Protein AF-A0A4Q4X7P1-F1 (afdb_monomer_lite)

Foldseek 3Di:
DDDPPPDDPDPAEEDEAEDEQDRCQPPVPVVVVVDDPRHHYDYHYDQHDHPDPCRGLVNVVVVLVVVLVVPPPDDPCPVVNVVSVVVSVVVSVD

Structure (mmCIF, N/CA/C/O backbone):
data_AF-A0A4Q4X7P1-F1
#
_entry.id   AF-A0A4Q4X7P1-F1
#
loop_
_atom_site.group_PDB
_atom_site.id
_atom_site.type_symbol
_atom_site.label_atom_id
_atom_site.label_alt_id
_atom_site.label_comp_id
_atom_site.label_asym_id
_atom_site.label_entity_id
_atom_site.label_seq_id
_atom_site.pdbx_PDB_ins_code
_atom_site.Cartn_x
_atom_site.Cartn_y
_atom_site.Cartn_z
_atom_site.occupancy
_atom_site.B_iso_or_equiv
_atom_site.auth_seq_id
_atom_site.auth_comp_id
_atom_site.auth_asym_id
_atom_site.auth_atom_id
_atom_site.pdbx_PDB_model_num
ATOM 1 N N . MET A 1 1 ? 15.278 -29.422 6.055 1.00 36.62 1 MET A N 1
ATOM 2 C CA . MET A 1 1 ? 14.360 -29.411 4.890 1.00 36.62 1 MET A CA 1
ATOM 3 C C . MET A 1 1 ? 15.104 -28.868 3.677 1.00 36.62 1 MET A C 1
ATOM 5 O O . MET A 1 1 ? 15.356 -27.670 3.624 1.00 36.62 1 MET A O 1
ATOM 9 N N . ASN A 1 2 ? 15.477 -29.729 2.727 1.00 41.00 2 ASN A N 1
ATOM 10 C CA . ASN A 1 2 ? 16.056 -29.298 1.451 1.00 41.00 2 ASN A CA 1
ATOM 11 C C . ASN A 1 2 ? 14.941 -28.727 0.572 1.00 41.00 2 ASN A C 1
ATOM 13 O O . ASN A 1 2 ? 14.121 -29.473 0.040 1.00 41.00 2 ASN A O 1
ATOM 17 N N . LYS A 1 3 ? 14.884 -27.398 0.430 1.00 49.91 3 LYS A N 1
ATOM 18 C CA . LYS A 1 3 ? 14.043 -26.775 -0.596 1.00 49.91 3 LYS A CA 1
ATOM 19 C C . LYS A 1 3 ? 14.686 -27.061 -1.950 1.00 49.91 3 LYS A C 1
ATOM 21 O O . LYS A 1 3 ? 15.651 -26.403 -2.324 1.00 49.91 3 LYS A O 1
ATOM 26 N N . SER A 1 4 ? 14.157 -28.055 -2.662 1.00 49.66 4 SER A N 1
ATOM 27 C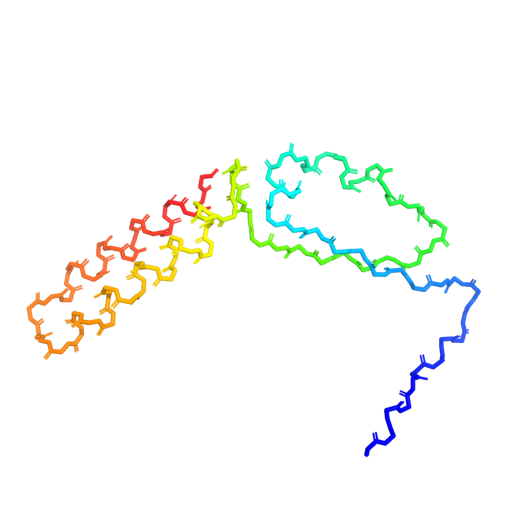 CA . SER A 1 4 ? 14.417 -28.229 -4.090 1.00 49.66 4 SER A CA 1
ATOM 28 C C . SER A 1 4 ? 14.049 -26.922 -4.794 1.00 49.66 4 SER A C 1
ATOM 30 O O . SER A 1 4 ? 12.880 -26.534 -4.839 1.00 49.66 4 SER A O 1
ATOM 32 N N . LEU A 1 5 ? 15.056 -26.187 -5.265 1.00 58.94 5 LEU A N 1
ATOM 33 C CA . LEU A 1 5 ? 14.836 -25.041 -6.132 1.00 58.94 5 LEU A CA 1
ATOM 34 C C . LEU A 1 5 ? 14.315 -25.597 -7.459 1.00 58.94 5 LEU A C 1
ATOM 36 O O . LEU A 1 5 ? 15.057 -26.249 -8.191 1.00 58.94 5 LEU A O 1
ATOM 40 N N . LEU A 1 6 ? 13.031 -25.372 -7.747 1.00 59.47 6 LEU A N 1
ATOM 41 C CA . LEU A 1 6 ? 12.409 -25.724 -9.023 1.00 59.47 6 LEU A CA 1
ATOM 42 C C . LEU A 1 6 ? 13.238 -25.123 -10.169 1.00 59.47 6 LEU A C 1
ATOM 44 O O . LEU A 1 6 ? 13.234 -23.911 -10.392 1.00 59.47 6 LEU A O 1
ATOM 48 N N . ARG A 1 7 ? 13.986 -25.972 -10.880 1.00 55.44 7 ARG A N 1
ATOM 49 C CA . ARG A 1 7 ? 14.840 -25.557 -11.996 1.00 55.44 7 ARG A CA 1
ATOM 50 C C . ARG A 1 7 ? 13.968 -25.383 -13.237 1.00 55.44 7 ARG A C 1
ATOM 52 O O . ARG A 1 7 ? 13.372 -26.338 -13.721 1.00 55.44 7 ARG A O 1
ATOM 59 N N . HIS A 1 8 ? 13.867 -24.156 -13.739 1.00 57.56 8 HIS A N 1
ATOM 60 C CA . HIS A 1 8 ? 13.027 -23.840 -14.896 1.00 57.56 8 HIS A CA 1
ATOM 61 C C . HIS A 1 8 ? 13.618 -24.424 -16.195 1.00 57.56 8 HIS A C 1
ATOM 63 O O . HIS A 1 8 ? 14.786 -24.192 -16.499 1.00 57.56 8 HIS A O 1
ATOM 69 N N . ALA A 1 9 ? 12.809 -25.149 -16.975 1.00 59.56 9 ALA A N 1
ATOM 70 C CA . ALA A 1 9 ? 13.207 -25.860 -18.199 1.00 59.56 9 ALA A CA 1
ATOM 71 C C . ALA A 1 9 ? 12.971 -25.050 -19.497 1.00 59.56 9 ALA A C 1
ATOM 73 O O . ALA A 1 9 ? 12.526 -25.588 -20.505 1.00 59.56 9 ALA A O 1
ATOM 74 N N . GLY A 1 10 ? 13.227 -23.739 -19.484 1.00 65.69 10 GLY A N 1
ATOM 75 C CA . GLY A 1 10 ? 13.010 -22.871 -20.650 1.00 65.69 10 GLY A CA 1
ATOM 76 C C . GLY A 1 10 ? 14.066 -21.778 -20.776 1.00 65.69 10 GLY A C 1
ATOM 77 O O . GLY A 1 10 ? 14.629 -21.353 -19.770 1.00 65.69 10 GLY A O 1
ATOM 78 N N . SER A 1 11 ? 14.302 -21.304 -22.004 1.00 69.69 11 SER A N 1
ATOM 79 C CA . SER A 1 11 ? 15.344 -20.316 -22.345 1.00 69.69 11 SER A CA 1
ATOM 80 C C . SER A 1 11 ? 15.140 -18.931 -21.717 1.00 69.69 11 SER A C 1
ATOM 82 O O . SER A 1 11 ? 16.093 -18.167 -21.580 1.00 69.69 11 SER A O 1
ATOM 84 N N . LYS A 1 12 ? 13.910 -18.602 -21.304 1.00 70.81 12 LYS A N 1
ATOM 85 C CA . LYS A 1 12 ? 13.587 -17.354 -20.599 1.00 70.81 12 LYS A CA 1
ATOM 86 C C . LYS A 1 12 ? 13.722 -17.535 -19.090 1.00 70.81 12 LYS A C 1
ATOM 88 O O . LYS A 1 12 ? 13.146 -18.465 -18.519 1.00 70.81 12 LYS A O 1
ATOM 93 N N . ARG A 1 13 ? 14.432 -16.610 -18.442 1.00 75.31 13 ARG A N 1
ATOM 94 C CA . ARG A 1 13 ? 14.614 -16.590 -16.984 1.00 75.31 13 ARG A CA 1
ATOM 95 C C . ARG A 1 13 ? 13.425 -15.901 -16.312 1.00 75.31 13 ARG A C 1
ATOM 97 O O . ARG A 1 13 ? 12.795 -15.026 -16.907 1.00 75.31 13 ARG A O 1
ATOM 104 N N . TRP A 1 14 ? 13.119 -16.302 -15.079 1.00 81.19 14 TRP A N 1
ATOM 105 C CA . TRP A 1 14 ? 12.177 -15.579 -14.228 1.00 81.19 14 TRP A CA 1
ATOM 106 C C . TRP A 1 14 ? 12.904 -14.461 -13.494 1.00 81.19 14 TRP A C 1
ATOM 108 O O . TRP A 1 14 ? 13.946 -14.696 -12.884 1.00 81.19 14 TRP A O 1
ATOM 118 N N . ILE A 1 15 ? 12.341 -13.260 -13.537 1.00 80.19 15 ILE A N 1
ATOM 119 C CA . ILE A 1 15 ? 12.813 -12.115 -12.763 1.00 80.19 15 ILE A CA 1
ATOM 120 C C . ILE A 1 15 ? 11.699 -11.730 -11.795 1.00 80.19 15 ILE A C 1
ATOM 122 O O . ILE A 1 15 ? 10.563 -11.510 -12.210 1.00 80.19 15 ILE A O 1
ATOM 126 N N . ALA A 1 16 ? 12.019 -11.660 -10.505 1.00 81.94 16 ALA A N 1
ATOM 127 C CA . ALA A 1 16 ? 11.121 -11.121 -9.494 1.00 81.94 16 ALA A CA 1
ATOM 128 C C . ALA A 1 16 ? 11.563 -9.695 -9.152 1.00 81.94 16 ALA A C 1
ATOM 130 O O . ALA A 1 16 ? 12.701 -9.489 -8.730 1.00 81.94 16 ALA A O 1
ATOM 131 N N . GLN A 1 17 ? 10.673 -8.718 -9.323 1.00 81.44 17 GLN A N 1
ATOM 132 C CA . GLN A 1 17 ? 10.945 -7.321 -8.985 1.00 81.44 17 GLN A CA 1
ATOM 133 C C . GLN A 1 17 ? 9.940 -6.837 -7.940 1.00 81.44 17 GLN A C 1
ATOM 135 O O . GLN A 1 17 ? 8.727 -6.900 -8.142 1.00 81.44 17 GLN A O 1
ATOM 140 N N . LYS A 1 18 ? 10.449 -6.376 -6.796 1.00 83.88 18 LYS A N 1
ATOM 141 C CA . LYS A 1 18 ? 9.634 -5.878 -5.686 1.00 83.88 18 LYS A CA 1
ATOM 142 C C . LYS A 1 18 ? 9.671 -4.355 -5.651 1.00 83.88 18 LYS A C 1
ATOM 144 O O . LYS A 1 18 ? 10.749 -3.768 -5.620 1.00 83.88 18 LYS A O 1
ATOM 149 N N . PHE A 1 19 ? 8.498 -3.741 -5.542 1.00 81.50 19 PHE A N 1
ATOM 150 C CA . PHE A 1 19 ? 8.350 -2.310 -5.301 1.00 81.50 19 PHE A CA 1
ATOM 151 C C . PHE A 1 19 ? 7.790 -2.057 -3.899 1.00 81.50 19 PHE A C 1
ATOM 153 O O . PHE A 1 19 ? 6.733 -2.564 -3.510 1.00 81.50 19 PHE A O 1
ATOM 160 N N . ASP A 1 20 ? 8.511 -1.249 -3.127 1.00 80.25 20 ASP A N 1
ATOM 161 C CA . ASP A 1 20 ? 8.061 -0.765 -1.823 1.00 80.25 20 ASP A CA 1
ATOM 162 C C . ASP A 1 20 ? 6.966 0.306 -1.985 1.00 80.25 20 ASP A C 1
ATOM 164 O O . ASP A 1 20 ? 6.869 0.963 -3.022 1.00 80.25 20 ASP A O 1
ATOM 168 N N . GLY A 1 21 ? 6.174 0.545 -0.932 1.00 73.88 21 GLY A N 1
ATOM 169 C CA . GLY A 1 21 ? 5.001 1.432 -0.991 1.00 73.88 21 GLY A CA 1
ATOM 170 C C . GLY A 1 21 ? 5.301 2.857 -1.474 1.00 73.88 21 GLY A C 1
ATOM 171 O O . GLY A 1 21 ? 4.488 3.453 -2.181 1.00 73.88 21 GLY A O 1
ATOM 172 N N . THR A 1 22 ? 6.489 3.388 -1.161 1.00 71.81 22 THR A N 1
ATOM 173 C CA . THR A 1 22 ? 6.952 4.706 -1.628 1.00 71.81 22 THR A CA 1
ATOM 174 C C . THR A 1 22 ? 7.292 4.698 -3.118 1.00 71.81 22 THR A C 1
ATOM 176 O O . THR A 1 22 ? 7.023 5.679 -3.807 1.00 71.81 22 THR A O 1
ATOM 179 N N . GLY A 1 23 ? 7.858 3.596 -3.621 1.00 65.81 23 GLY A N 1
ATOM 180 C CA . GLY A 1 23 ? 8.182 3.428 -5.040 1.00 65.81 23 GLY A CA 1
ATOM 181 C C . GLY A 1 23 ? 6.919 3.353 -5.893 1.00 65.81 23 GLY A C 1
ATOM 182 O O . GLY A 1 23 ? 6.799 4.074 -6.878 1.00 65.81 23 GLY A O 1
ATOM 183 N N . VAL A 1 24 ? 5.926 2.583 -5.437 1.00 66.38 24 VAL A N 1
ATOM 184 C CA . VAL A 1 24 ? 4.607 2.490 -6.088 1.00 66.38 24 VAL A CA 1
ATOM 185 C C . VAL A 1 24 ? 3.870 3.829 -6.061 1.00 66.38 24 VAL A C 1
ATOM 187 O O . VAL A 1 24 ? 3.245 4.222 -7.040 1.00 66.38 24 VAL A O 1
ATOM 190 N N . GLY A 1 25 ? 3.948 4.556 -4.942 1.00 58.97 25 GLY A N 1
ATOM 191 C CA . GLY A 1 25 ? 3.196 5.795 -4.763 1.00 58.97 25 GLY A CA 1
ATOM 192 C C . GLY A 1 25 ? 3.728 7.010 -5.507 1.00 58.97 25 GLY A C 1
ATOM 193 O O . GLY A 1 25 ? 2.930 7.907 -5.792 1.00 58.97 25 GLY A O 1
ATOM 194 N N . ARG A 1 26 ? 5.032 7.039 -5.806 1.00 60.31 26 ARG A N 1
ATOM 195 C CA . ARG A 1 26 ? 5.666 8.114 -6.578 1.00 60.31 26 ARG A CA 1
ATOM 196 C C . ARG A 1 26 ? 5.655 7.844 -8.078 1.00 60.31 26 ARG A C 1
ATOM 198 O O . ARG A 1 26 ? 5.592 8.801 -8.838 1.00 60.31 26 ARG A O 1
ATOM 205 N N . PHE A 1 27 ? 5.696 6.581 -8.505 1.00 59.47 27 PHE A N 1
ATOM 206 C CA . PHE A 1 27 ? 5.905 6.280 -9.917 1.00 59.47 27 PHE A CA 1
ATOM 207 C C . PHE A 1 27 ? 5.169 5.022 -10.408 1.00 59.47 27 PHE A C 1
ATOM 209 O O . PHE A 1 27 ? 5.799 4.013 -10.722 1.00 59.47 27 PHE A O 1
ATOM 216 N N . PRO A 1 28 ? 3.835 5.070 -10.570 1.00 61.50 28 PRO A N 1
ATOM 217 C CA . PRO A 1 28 ? 3.121 4.002 -11.272 1.00 61.50 28 PRO A CA 1
ATOM 218 C C . PRO A 1 28 ? 3.615 3.830 -12.725 1.00 61.50 28 PRO A C 1
ATOM 220 O O . PRO A 1 28 ? 3.637 2.719 -13.243 1.00 61.50 28 PRO A O 1
ATOM 223 N N . TYR A 1 29 ? 4.085 4.909 -13.363 1.00 59.28 29 TYR A N 1
ATOM 224 C CA . TYR A 1 29 ? 4.536 4.914 -14.760 1.00 59.28 29 TYR A CA 1
ATOM 225 C C . TYR A 1 29 ? 5.944 4.323 -14.981 1.00 59.28 29 TYR A C 1
ATOM 227 O O . TYR A 1 29 ? 6.205 3.710 -16.019 1.00 59.28 29 TYR A O 1
ATOM 235 N N . THR A 1 30 ? 6.865 4.452 -14.016 1.00 61.16 30 THR A N 1
ATOM 236 C CA . THR A 1 30 ? 8.246 3.951 -14.188 1.00 61.16 30 THR A CA 1
ATOM 237 C C . THR A 1 30 ? 8.337 2.440 -14.054 1.00 61.16 30 THR A C 1
ATOM 239 O O . THR A 1 30 ? 9.256 1.837 -14.609 1.00 61.16 30 THR A O 1
ATOM 242 N N . VAL A 1 31 ? 7.387 1.812 -13.351 1.00 61.72 31 VAL A N 1
ATOM 243 C CA . VAL A 1 31 ? 7.374 0.355 -13.213 1.00 61.72 31 VAL A CA 1
ATOM 244 C C . VAL A 1 31 ? 7.237 -0.291 -14.587 1.00 61.72 31 VAL A C 1
ATOM 246 O O . VAL A 1 31 ? 8.055 -1.136 -14.923 1.00 61.72 31 VAL A O 1
ATOM 249 N N . GLY A 1 32 ? 6.302 0.180 -15.420 1.00 62.59 32 GLY A N 1
ATOM 250 C CA . GLY A 1 32 ? 6.109 -0.336 -16.779 1.00 62.59 32 GLY A CA 1
ATOM 251 C C . GLY A 1 32 ? 7.346 -0.201 -17.676 1.00 62.59 32 GLY A C 1
ATOM 252 O O . GLY A 1 32 ? 7.643 -1.113 -18.437 1.00 62.59 32 GLY A O 1
ATOM 253 N N . HIS A 1 33 ? 8.114 0.884 -17.529 1.00 61.00 33 HIS A N 1
ATOM 254 C CA . HIS A 1 33 ? 9.320 1.145 -18.331 1.00 61.00 33 HIS A CA 1
ATOM 255 C C . HIS A 1 33 ? 10.541 0.317 -17.909 1.00 61.00 33 HIS A C 1
ATOM 257 O O . HIS A 1 33 ? 11.484 0.175 -18.681 1.00 61.00 33 HIS A O 1
ATOM 263 N N . THR A 1 34 ? 10.541 -0.233 -16.692 1.00 61.34 34 THR A N 1
ATOM 264 C CA . THR A 1 34 ? 11.665 -1.037 -16.178 1.00 61.34 34 THR A CA 1
ATOM 265 C C . THR A 1 34 ? 11.548 -2.515 -16.586 1.00 61.34 34 THR A C 1
ATOM 267 O O . THR A 1 34 ? 12.496 -3.289 -16.438 1.00 61.34 34 THR A O 1
ATOM 270 N N . LEU A 1 35 ? 10.393 -2.937 -17.109 1.00 63.72 35 LEU A N 1
ATOM 271 C CA . LEU A 1 35 ? 10.130 -4.327 -17.472 1.00 63.72 35 LEU A CA 1
ATOM 272 C C . LEU A 1 35 ? 10.682 -4.628 -18.870 1.00 63.72 35 LEU A C 1
ATOM 274 O O . LEU A 1 35 ? 10.216 -4.090 -19.870 1.00 63.72 35 LEU A O 1
ATOM 278 N N . THR A 1 36 ? 11.669 -5.521 -18.953 1.00 63.19 36 THR A N 1
ATOM 279 C CA . THR A 1 36 ? 12.211 -5.987 -20.237 1.00 63.19 36 THR A CA 1
ATOM 280 C C . THR A 1 36 ? 1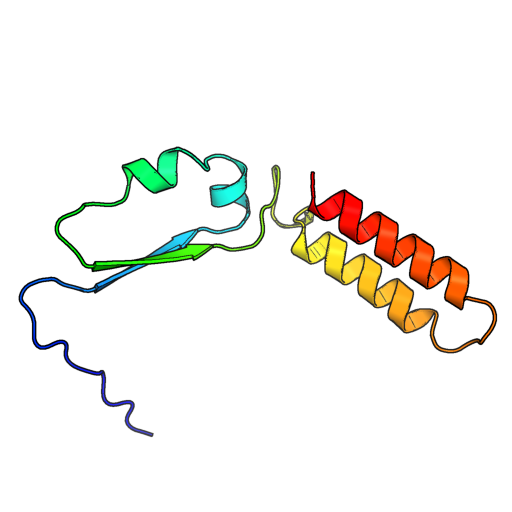1.397 -7.177 -20.769 1.00 63.19 36 THR A C 1
ATOM 282 O O . THR A 1 36 ? 11.276 -8.193 -20.083 1.00 63.19 36 THR A O 1
ATOM 285 N N . PRO A 1 37 ? 10.863 -7.124 -22.005 1.00 65.06 37 PRO A N 1
ATOM 286 C CA . PRO A 1 37 ? 9.936 -8.140 -22.531 1.00 65.06 37 PRO A CA 1
ATOM 287 C C . PRO A 1 37 ? 10.589 -9.504 -22.839 1.00 65.06 37 PRO A C 1
ATOM 289 O O . PRO A 1 37 ? 9.909 -10.470 -23.193 1.00 65.06 37 PRO A O 1
ATOM 292 N N . SER A 1 38 ? 11.914 -9.613 -22.715 1.00 71.25 38 SER A N 1
ATOM 293 C CA . SER A 1 38 ? 12.679 -10.825 -23.027 1.00 71.25 38 SER A CA 1
ATOM 294 C C . SER A 1 38 ? 12.601 -11.908 -21.942 1.00 71.25 38 SER A C 1
ATOM 296 O O . SER A 1 38 ? 12.861 -13.076 -22.238 1.00 71.25 38 SER A O 1
ATOM 298 N N . ASN A 1 39 ? 12.189 -11.566 -20.717 1.00 75.12 39 ASN A N 1
ATOM 299 C CA . ASN A 1 39 ? 12.088 -12.491 -19.584 1.00 75.12 39 ASN A CA 1
ATOM 300 C C . ASN A 1 39 ? 10.650 -12.616 -19.066 1.00 75.12 39 ASN A C 1
ATOM 302 O O . ASN A 1 39 ? 9.806 -11.756 -19.308 1.00 75.12 39 ASN A O 1
ATOM 306 N N . LYS A 1 40 ? 10.364 -13.698 -18.331 1.00 78.62 40 LYS A N 1
ATOM 307 C CA . LYS A 1 40 ? 9.106 -13.811 -17.579 1.00 78.62 40 LYS A CA 1
ATOM 308 C C . LYS A 1 40 ? 9.266 -13.006 -16.290 1.00 78.62 40 LYS A C 1
A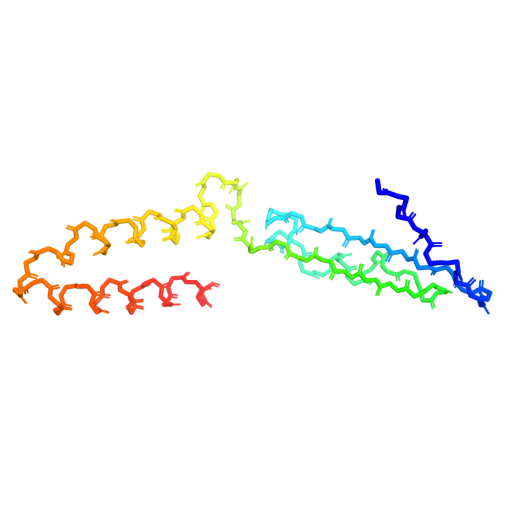TOM 310 O O . LYS A 1 40 ? 10.213 -13.253 -15.544 1.00 78.62 40 LYS A O 1
ATOM 315 N N . ILE A 1 41 ? 8.380 -12.048 -16.026 1.00 78.88 41 ILE A N 1
ATOM 316 C CA . ILE A 1 41 ? 8.522 -11.149 -14.874 1.00 78.88 41 ILE A CA 1
ATOM 317 C C . ILE A 1 41 ? 7.360 -11.336 -13.904 1.00 78.88 41 ILE A C 1
ATOM 319 O O . ILE A 1 41 ? 6.198 -11.311 -14.301 1.00 78.88 41 ILE A O 1
ATOM 323 N N . VAL A 1 42 ? 7.689 -11.496 -12.622 1.00 82.62 42 VAL A N 1
ATOM 324 C CA . VAL A 1 42 ? 6.744 -11.366 -11.511 1.00 82.62 42 VAL A CA 1
ATOM 325 C C . VAL A 1 42 ? 7.012 -10.032 -10.838 1.00 82.62 42 VAL A C 1
ATOM 327 O O . VAL A 1 42 ? 8.125 -9.778 -10.372 1.00 82.62 42 VAL A O 1
ATOM 330 N N . VAL A 1 43 ? 5.989 -9.187 -10.766 1.00 81.00 43 VAL A N 1
ATOM 331 C CA . VAL A 1 43 ? 6.078 -7.915 -10.054 1.00 81.00 43 VAL A CA 1
ATOM 332 C C . VAL A 1 43 ? 5.289 -8.001 -8.757 1.00 81.00 43 VAL A C 1
ATOM 334 O O . VAL A 1 43 ? 4.113 -8.355 -8.761 1.00 81.00 43 VAL A O 1
ATOM 337 N N . VAL A 1 44 ? 5.947 -7.677 -7.645 1.00 84.06 44 VAL A N 1
ATOM 338 C CA . VAL A 1 44 ? 5.343 -7.678 -6.309 1.00 84.06 44 VAL A CA 1
ATOM 339 C C . VAL A 1 44 ? 5.257 -6.246 -5.806 1.00 84.06 44 VAL A C 1
ATOM 341 O O . VAL A 1 44 ? 6.275 -5.568 -5.649 1.00 84.06 44 VAL A O 1
ATOM 344 N N . TYR A 1 45 ? 4.041 -5.796 -5.512 1.00 81.69 45 TYR A N 1
ATOM 345 C CA . TYR A 1 45 ? 3.780 -4.445 -5.033 1.00 81.69 45 TYR A CA 1
ATOM 346 C C . TYR A 1 45 ? 3.418 -4.448 -3.555 1.00 81.69 45 TYR A C 1
ATOM 348 O O . TYR A 1 45 ? 2.549 -5.193 -3.107 1.00 81.69 45 TYR A O 1
ATOM 356 N N . SER A 1 46 ? 4.061 -3.564 -2.799 1.00 80.12 46 SER A N 1
ATOM 357 C CA . SER A 1 46 ? 3.565 -3.169 -1.482 1.00 80.12 46 SER A CA 1
ATOM 358 C C . SER A 1 46 ? 2.434 -2.149 -1.628 1.00 80.12 46 SER A C 1
ATOM 360 O O . SER A 1 46 ? 2.373 -1.409 -2.612 1.00 80.12 46 SER A O 1
ATOM 362 N N . VAL A 1 47 ? 1.569 -2.061 -0.616 1.00 78.00 47 VAL A N 1
ATOM 363 C CA . VAL A 1 47 ? 0.505 -1.049 -0.570 1.00 78.00 47 VAL A CA 1
ATOM 364 C C . VAL A 1 47 ? 1.116 0.355 -0.625 1.00 78.00 47 VAL A C 1
ATOM 366 O O . VAL A 1 47 ? 2.138 0.625 0.012 1.00 78.00 47 VAL A O 1
ATOM 369 N N . ARG A 1 48 ? 0.489 1.249 -1.396 1.00 73.75 48 ARG A N 1
ATOM 370 C CA . ARG A 1 48 ? 0.962 2.614 -1.645 1.00 73.75 48 ARG A CA 1
ATOM 371 C C . ARG A 1 48 ? 1.255 3.380 -0.347 1.00 73.75 48 ARG A C 1
ATOM 373 O O . ARG A 1 48 ? 0.498 3.333 0.623 1.00 73.75 48 ARG A O 1
ATOM 380 N N . SER A 1 49 ? 2.326 4.168 -0.356 1.00 72.44 49 SER A N 1
ATOM 381 C CA . SER A 1 49 ? 2.572 5.207 0.645 1.00 72.44 49 SER A CA 1
ATOM 382 C C . SER A 1 49 ? 2.994 6.508 -0.027 1.00 72.44 49 SER A C 1
ATOM 384 O O . SER A 1 49 ? 3.891 6.514 -0.870 1.00 72.44 49 SER A O 1
ATOM 386 N N . TYR A 1 50 ? 2.371 7.615 0.367 1.00 66.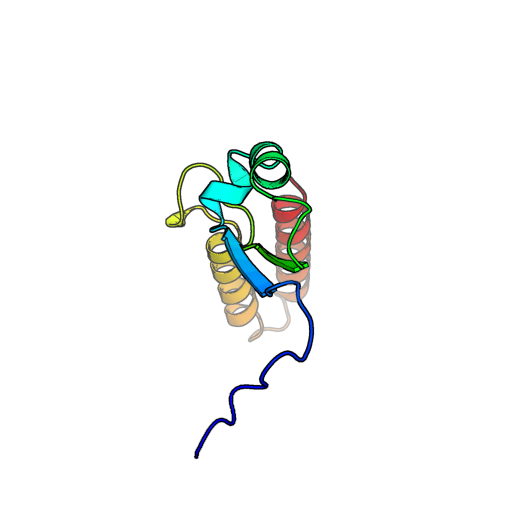44 50 TYR A N 1
ATOM 387 C CA . TYR A 1 50 ? 2.732 8.950 -0.099 1.00 66.44 50 TYR A CA 1
ATOM 388 C C . TYR A 1 50 ? 3.823 9.529 0.810 1.00 66.44 50 TYR A C 1
ATOM 390 O O . TYR A 1 50 ? 3.661 9.574 2.026 1.00 66.44 50 TYR A O 1
ATOM 398 N N . GLY A 1 51 ? 4.9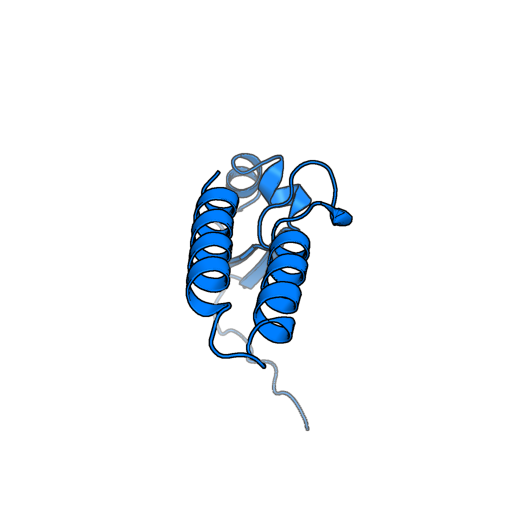48 9.958 0.235 1.00 63.94 51 GLY A N 1
ATOM 399 C CA . GLY A 1 51 ? 6.010 10.661 0.966 1.00 63.94 51 GLY A CA 1
ATOM 400 C C . GLY A 1 51 ? 6.919 9.768 1.820 1.00 63.94 51 GLY A C 1
ATOM 401 O O . GLY A 1 51 ? 8.120 9.730 1.551 1.00 63.94 51 GLY A O 1
ATOM 402 N N . ASN A 1 52 ? 6.378 9.040 2.806 1.00 67.56 52 ASN A N 1
ATOM 403 C CA . ASN A 1 52 ? 7.150 8.240 3.768 1.00 67.56 52 ASN A CA 1
ATOM 404 C C . ASN A 1 52 ? 6.445 6.930 4.196 1.00 67.56 52 ASN A C 1
ATOM 406 O O . ASN A 1 52 ? 5.231 6.775 4.068 1.00 67.56 52 ASN A O 1
ATOM 410 N N . LYS A 1 53 ? 7.226 5.969 4.721 1.00 66.31 53 LYS A N 1
ATOM 411 C CA . LYS A 1 53 ? 6.723 4.657 5.181 1.00 66.31 53 LYS A CA 1
ATOM 412 C C . LYS A 1 53 ? 5.823 4.774 6.423 1.00 66.31 53 LYS A C 1
ATOM 414 O O . LYS A 1 53 ? 4.872 4.011 6.564 1.00 66.31 53 LYS A O 1
ATOM 419 N N . VAL A 1 54 ? 6.090 5.745 7.303 1.00 64.12 54 VAL A N 1
ATOM 420 C CA . VAL A 1 54 ? 5.393 5.922 8.593 1.00 64.12 54 VAL A CA 1
ATOM 421 C C . VAL A 1 54 ? 3.941 6.386 8.407 1.00 64.12 54 VAL A C 1
ATOM 423 O O . VAL A 1 54 ? 3.057 5.931 9.130 1.00 64.12 54 VAL A O 1
ATOM 426 N N . GLY A 1 55 ? 3.670 7.230 7.413 1.00 66.25 55 GLY A N 1
ATOM 427 C CA . GLY A 1 55 ? 2.330 7.660 6.998 1.00 66.25 55 GLY A CA 1
ATOM 428 C C . GLY A 1 55 ? 1.674 6.737 5.966 1.00 66.25 55 GLY A C 1
ATOM 429 O O . GLY A 1 55 ? 0.597 7.050 5.459 1.00 66.25 55 GLY A O 1
ATOM 430 N N . GLY A 1 56 ? 2.316 5.611 5.637 1.00 74.44 56 GLY A N 1
ATOM 431 C CA . GLY A 1 56 ? 1.833 4.670 4.636 1.00 74.44 56 GLY A CA 1
ATOM 432 C C . GLY A 1 56 ? 0.478 4.058 4.986 1.00 74.44 56 GLY A C 1
ATOM 433 O O . GLY A 1 56 ? 0.090 3.963 6.156 1.00 74.44 56 GLY A O 1
ATOM 434 N N . ILE A 1 57 ? -0.236 3.608 3.952 1.00 78.56 57 ILE A N 1
ATOM 435 C CA . ILE A 1 57 ? -1.587 3.051 4.085 1.00 78.56 57 ILE A CA 1
ATOM 436 C C . ILE A 1 57 ? -1.614 1.884 5.079 1.00 78.56 57 ILE A C 1
ATOM 438 O O . ILE A 1 57 ? -2.501 1.842 5.926 1.00 78.56 57 ILE A O 1
ATOM 442 N N . THR A 1 58 ? -0.615 0.995 5.061 1.00 81.81 58 THR A N 1
ATOM 443 C CA . THR A 1 58 ? -0.531 -0.139 5.996 1.00 81.81 58 THR A CA 1
ATOM 444 C C . THR A 1 58 ? -0.524 0.304 7.461 1.00 81.81 58 THR A C 1
ATOM 446 O O . THR A 1 58 ? -1.247 -0.263 8.275 1.00 81.81 58 THR A O 1
ATOM 449 N N . ASN A 1 59 ? 0.238 1.346 7.816 1.00 80.81 59 ASN A N 1
ATOM 450 C CA . ASN A 1 59 ? 0.296 1.822 9.201 1.00 80.81 59 ASN A CA 1
ATOM 451 C C . ASN A 1 59 ? -1.010 2.522 9.611 1.00 80.81 59 ASN A C 1
ATOM 453 O O . ASN A 1 59 ? -1.494 2.342 10.728 1.00 80.81 59 ASN A O 1
ATOM 457 N N . ARG A 1 60 ? -1.615 3.294 8.697 1.00 78.12 60 ARG A N 1
ATOM 458 C CA . ARG A 1 60 ? -2.930 3.923 8.917 1.00 78.12 60 ARG A CA 1
ATOM 459 C C . ARG A 1 60 ? -4.018 2.870 9.140 1.00 78.12 60 ARG A C 1
ATOM 461 O O . ARG A 1 60 ? -4.777 2.985 10.101 1.00 78.12 60 ARG A O 1
ATOM 468 N N . LEU A 1 61 ? -4.039 1.832 8.306 1.00 81.31 61 LEU A N 1
ATOM 469 C CA . LEU A 1 61 ? -4.929 0.679 8.426 1.00 81.31 61 LEU A CA 1
ATOM 470 C C . LEU A 1 61 ? -4.747 -0.019 9.777 1.00 81.31 61 LEU A C 1
ATOM 472 O O . LEU A 1 61 ? -5.711 -0.194 10.515 1.00 81.31 61 LEU A O 1
ATOM 476 N N . TRP A 1 62 ? -3.507 -0.337 10.146 1.00 84.06 62 TRP A N 1
ATOM 477 C CA . TRP A 1 62 ? -3.216 -1.032 11.397 1.00 84.06 62 TRP A CA 1
ATOM 478 C C . TRP A 1 62 ? -3.603 -0.226 12.646 1.00 84.06 62 TRP A C 1
ATOM 480 O O . TRP A 1 62 ? -4.123 -0.781 13.613 1.00 84.06 62 TRP A O 1
ATOM 490 N N . LYS A 1 63 ? -3.400 1.098 12.637 1.00 83.25 63 LYS A N 1
ATOM 491 C CA . LYS A 1 63 ? -3.855 1.979 13.726 1.00 83.25 63 LYS A CA 1
ATOM 492 C C . LYS A 1 63 ? -5.380 1.987 13.865 1.00 83.25 63 LYS A C 1
ATOM 494 O O . LYS A 1 63 ? -5.860 1.899 14.990 1.00 83.25 63 LYS A O 1
ATOM 499 N N . LYS A 1 64 ? -6.129 2.067 12.757 1.00 79.38 64 LYS A N 1
ATOM 500 C CA . LYS A 1 64 ? -7.603 2.040 12.792 1.00 79.38 64 LYS A CA 1
ATOM 501 C C . LYS A 1 64 ? -8.138 0.672 13.234 1.00 79.38 64 LYS A C 1
ATOM 503 O O . LYS A 1 64 ? -8.980 0.618 14.119 1.00 79.38 64 LYS A O 1
ATOM 508 N N . LEU A 1 65 ? -7.589 -0.430 12.717 1.00 81.38 65 LEU A N 1
ATOM 509 C CA . LEU A 1 65 ? -7.995 -1.783 13.126 1.00 81.38 65 LEU A CA 1
ATOM 510 C C . LEU A 1 65 ? -7.777 -2.041 14.620 1.00 81.38 65 LEU A C 1
ATOM 512 O O . LEU A 1 65 ? -8.629 -2.647 15.258 1.00 81.38 65 LEU A O 1
ATOM 516 N N . ARG A 1 66 ? -6.677 -1.549 15.203 1.00 83.38 66 ARG A N 1
ATOM 517 C CA . ARG A 1 66 ? -6.453 -1.682 16.650 1.00 83.38 66 ARG A CA 1
ATOM 518 C C . ARG A 1 66 ? -7.468 -0.916 17.492 1.00 83.38 66 ARG A C 1
ATOM 520 O O . ARG A 1 66 ? -7.852 -1.413 18.541 1.00 83.38 66 ARG A O 1
ATOM 527 N N . ARG A 1 67 ? -7.912 0.260 17.039 1.00 78.38 67 ARG A N 1
ATOM 528 C CA . ARG A 1 67 ? -8.976 1.019 17.719 1.00 78.38 67 ARG A CA 1
ATOM 529 C C . ARG A 1 67 ? -10.301 0.272 17.671 1.00 78.38 67 ARG A C 1
ATOM 531 O O . ARG A 1 67 ? -10.941 0.121 18.700 1.00 78.38 67 ARG A O 1
ATOM 538 N N . ILE A 1 68 ? -10.645 -0.262 16.500 1.00 75.88 68 ILE A N 1
ATOM 539 C CA . ILE A 1 68 ? -11.828 -1.107 16.321 1.00 75.88 68 ILE A CA 1
ATOM 540 C C . ILE A 1 68 ? -11.772 -2.334 17.241 1.00 75.88 68 ILE A C 1
ATOM 542 O O . ILE A 1 68 ? -12.744 -2.617 17.931 1.00 75.88 68 ILE A O 1
ATOM 546 N N . ALA A 1 69 ? -10.636 -3.034 17.287 1.00 77.69 69 ALA A N 1
ATOM 547 C CA . ALA A 1 69 ? -10.465 -4.211 18.135 1.00 77.69 69 ALA A CA 1
ATOM 548 C C . ALA A 1 69 ? -10.571 -3.880 19.633 1.00 77.69 69 ALA A C 1
ATOM 550 O O . ALA A 1 69 ? -11.159 -4.647 20.382 1.00 77.69 69 ALA A O 1
ATOM 551 N N . ALA A 1 70 ? -10.046 -2.730 20.069 1.00 76.94 70 ALA A N 1
ATOM 552 C CA . ALA A 1 70 ? -10.184 -2.275 21.453 1.00 76.94 70 ALA A CA 1
ATOM 553 C C . ALA A 1 70 ? -11.632 -1.895 21.812 1.00 76.94 70 ALA A C 1
ATOM 555 O O . ALA A 1 70 ? -12.025 -2.013 22.966 1.00 76.94 70 ALA A O 1
ATOM 556 N N . ALA A 1 71 ? -12.423 -1.454 20.830 1.00 68.56 71 ALA A N 1
ATOM 557 C CA . ALA A 1 71 ? -13.818 -1.081 21.024 1.00 68.56 71 ALA A CA 1
ATOM 558 C C . ALA A 1 71 ? -14.781 -2.281 21.032 1.00 68.56 71 ALA A C 1
ATOM 560 O O . ALA A 1 71 ? -15.904 -2.129 21.488 1.00 68.56 71 ALA A O 1
ATOM 561 N N . SER A 1 72 ? -14.392 -3.474 20.563 1.00 61.28 72 SER A N 1
ATOM 562 C CA . SER A 1 72 ? -15.316 -4.621 20.458 1.00 61.28 72 SER A CA 1
ATOM 563 C C . SER A 1 72 ? -15.604 -5.343 21.787 1.00 61.28 72 SER A C 1
ATOM 565 O O . SER A 1 72 ? -16.085 -6.473 21.761 1.00 61.28 72 SER A O 1
ATOM 567 N N . SER A 1 73 ? -15.263 -4.731 22.926 1.00 61.50 73 SER A N 1
ATOM 568 C CA . SER A 1 73 ? -15.493 -5.273 24.273 1.00 61.50 73 SER A CA 1
ATOM 569 C C . SER A 1 73 ? -16.803 -4.790 24.917 1.00 61.50 73 SER A C 1
ATOM 571 O O . SER A 1 73 ? -17.164 -5.328 25.956 1.00 61.50 73 SER A O 1
ATOM 573 N N . ASP A 1 74 ? -17.498 -3.815 24.320 1.00 58.03 74 ASP A N 1
ATOM 574 C CA . ASP A 1 74 ? -18.800 -3.291 24.768 1.00 58.03 74 ASP A CA 1
ATOM 575 C C . ASP A 1 74 ? -19.817 -3.342 23.608 1.00 58.03 74 ASP A C 1
ATOM 577 O O . ASP A 1 74 ? -19.412 -3.396 22.445 1.00 58.03 74 ASP A O 1
ATOM 581 N N . GLU A 1 75 ? -21.129 -3.336 23.895 1.00 59.38 75 GLU A N 1
ATOM 582 C CA . GLU A 1 75 ? -22.217 -3.495 22.898 1.00 59.38 75 GLU A CA 1
ATOM 583 C C . GLU A 1 75 ? -22.671 -2.173 22.218 1.00 59.38 75 GLU A C 1
ATOM 585 O O . GLU A 1 75 ? -23.022 -2.165 21.038 1.00 59.38 75 GLU A O 1
ATOM 590 N N . GLU A 1 76 ? -22.544 -1.020 22.889 1.00 57.38 76 GLU A N 1
ATOM 591 C CA . GLU A 1 76 ? -22.779 0.345 22.351 1.00 57.38 76 GLU A CA 1
ATOM 592 C C . GLU A 1 76 ? -21.859 0.851 21.187 1.00 57.38 76 GLU A C 1
ATOM 594 O O . GLU A 1 76 ? -22.289 1.687 20.385 1.00 57.38 76 GLU A O 1
ATOM 599 N N . PRO A 1 77 ? -20.601 0.401 20.992 1.00 63.31 77 PRO A N 1
ATOM 600 C CA . PRO A 1 77 ? -19.656 0.980 20.033 1.00 63.31 77 PRO A CA 1
ATOM 601 C C . PRO A 1 77 ? -19.781 0.451 18.593 1.00 63.31 77 PRO A C 1
ATOM 603 O O . PRO A 1 77 ? -19.037 0.901 17.712 1.00 63.31 77 PRO A O 1
ATOM 606 N N . GLN A 1 78 ? -20.717 -0.453 18.292 1.00 63.31 78 GLN A N 1
ATOM 607 C CA . GLN A 1 78 ? -20.814 -1.104 16.976 1.00 63.31 78 GLN A CA 1
ATOM 608 C C . GLN A 1 78 ? -21.021 -0.105 15.819 1.00 63.31 78 GLN A C 1
ATOM 610 O O . GLN A 1 78 ? -20.380 -0.213 14.769 1.00 63.31 78 GLN A O 1
ATOM 615 N N . HIS A 1 79 ? -21.841 0.935 16.018 1.00 71.94 79 HIS A N 1
ATOM 616 C CA . HIS A 1 79 ? -22.069 1.975 15.006 1.00 71.94 79 HIS A CA 1
ATOM 617 C C . HIS A 1 79 ? -20.815 2.836 14.756 1.00 71.94 79 HIS A C 1
ATOM 619 O O . HIS A 1 79 ? -20.512 3.212 13.618 1.00 71.94 79 HIS A O 1
ATOM 625 N N . ASN A 1 80 ? -20.032 3.101 15.806 1.00 76.75 80 ASN A N 1
ATOM 626 C CA . ASN A 1 80 ? -18.769 3.831 15.700 1.00 76.75 80 ASN A CA 1
ATOM 627 C C . ASN A 1 80 ? -17.706 3.011 14.967 1.00 76.75 80 ASN A C 1
ATOM 629 O O . ASN A 1 80 ? -17.044 3.540 14.073 1.00 76.75 80 ASN A O 1
ATOM 633 N N . VAL A 1 81 ? -17.617 1.713 15.259 1.00 72.00 81 VAL A N 1
ATOM 634 C CA . VAL A 1 81 ? -16.737 0.770 14.560 1.00 72.00 81 VAL A CA 1
ATOM 635 C C . VAL A 1 81 ? -17.066 0.699 13.066 1.00 72.00 81 VAL A C 1
ATOM 637 O O . VAL A 1 81 ? -16.168 0.816 12.229 1.00 72.00 81 VAL A O 1
ATOM 640 N N . VAL A 1 82 ? -18.348 0.580 12.702 1.00 77.31 82 VAL A N 1
ATOM 641 C CA . VAL A 1 82 ? -18.784 0.556 11.293 1.00 77.31 82 VAL A CA 1
ATOM 642 C C . VAL A 1 82 ? -18.453 1.874 10.587 1.00 77.31 82 VAL A C 1
ATOM 644 O O . VAL A 1 82 ? -17.984 1.871 9.443 1.00 77.31 82 VAL A O 1
ATOM 647 N N . ARG A 1 83 ? -18.645 3.015 11.257 1.00 84.00 83 ARG A N 1
ATOM 648 C CA . ARG A 1 83 ? -18.276 4.336 10.726 1.00 84.00 83 ARG A CA 1
ATOM 649 C C . ARG A 1 83 ? -16.765 4.466 10.514 1.00 84.00 83 ARG A C 1
ATOM 651 O O . ARG A 1 83 ? -16.341 4.943 9.458 1.00 84.00 83 ARG A O 1
ATOM 658 N N . GLU A 1 84 ? -15.951 4.006 11.462 1.00 80.88 84 GLU A N 1
ATOM 659 C CA . GLU A 1 84 ? -14.490 3.992 11.332 1.00 80.88 84 GLU A CA 1
ATOM 660 C C . GLU A 1 84 ? -14.01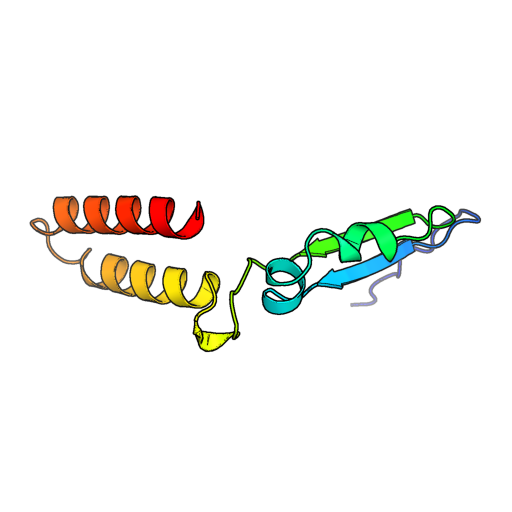8 3.078 10.195 1.00 80.88 84 GLU A C 1
ATOM 662 O O . GLU A 1 84 ? -13.153 3.476 9.407 1.00 80.88 84 GLU A O 1
ATOM 667 N N . ALA A 1 85 ? -14.627 1.898 10.048 1.00 77.25 85 ALA A N 1
ATOM 668 C CA . ALA A 1 85 ? -14.345 0.973 8.954 1.00 77.25 85 ALA A CA 1
ATOM 669 C C . ALA A 1 85 ? -14.700 1.575 7.581 1.00 77.25 85 ALA A C 1
ATOM 671 O O . ALA A 1 85 ? -13.903 1.501 6.644 1.00 77.25 85 ALA A O 1
ATOM 672 N N . ARG A 1 86 ? -15.849 2.254 7.454 1.00 83.19 86 ARG A N 1
ATOM 673 C CA . ARG A 1 86 ? -16.230 2.966 6.216 1.00 83.19 86 ARG A CA 1
ATOM 674 C C . ARG A 1 86 ? -15.259 4.101 5.884 1.00 83.19 86 ARG A C 1
ATOM 676 O O . ARG A 1 86 ? -14.820 4.212 4.739 1.00 83.19 86 ARG A O 1
ATOM 683 N N . SER A 1 87 ? -14.873 4.902 6.881 1.00 83.00 87 SER A N 1
ATOM 684 C CA . SER A 1 87 ? -13.865 5.962 6.719 1.00 83.00 87 SER A CA 1
ATOM 685 C C . SER A 1 87 ? -12.515 5.398 6.264 1.00 83.00 87 SER A C 1
ATOM 687 O O . SER A 1 87 ? -11.857 5.974 5.402 1.00 83.00 87 SER A O 1
ATOM 689 N N . LEU A 1 88 ? -12.093 4.258 6.815 1.00 78.56 88 LEU A N 1
ATOM 690 C CA . LEU A 1 88 ? -10.872 3.565 6.410 1.00 78.56 88 LEU A CA 1
ATOM 691 C C . LEU A 1 88 ? -10.907 3.127 4.936 1.00 78.56 88 LEU A C 1
ATOM 693 O O . LEU A 1 88 ? -9.926 3.333 4.226 1.00 78.56 88 LEU A O 1
ATOM 697 N N . ILE A 1 89 ? -12.024 2.568 4.464 1.00 79.06 89 ILE A N 1
ATOM 698 C CA . ILE A 1 89 ? -12.179 2.154 3.059 1.00 79.06 89 ILE A CA 1
ATOM 699 C C . ILE A 1 89 ? -12.070 3.363 2.120 1.00 79.06 89 ILE A C 1
ATOM 701 O O . ILE A 1 89 ? -11.352 3.311 1.120 1.00 79.06 89 ILE A O 1
ATOM 705 N N . GLN A 1 90 ? -12.734 4.472 2.455 1.00 81.38 90 GLN A N 1
ATOM 706 C CA . GLN A 1 90 ? -12.654 5.709 1.671 1.00 81.38 90 GLN A CA 1
ATOM 707 C C . GLN A 1 90 ? -11.236 6.294 1.652 1.00 81.38 90 GLN A C 1
ATOM 709 O O . GLN A 1 90 ? -10.778 6.763 0.613 1.00 81.38 90 GLN A O 1
ATOM 714 N N . ASP A 1 91 ? -10.527 6.227 2.779 1.00 72.00 91 ASP A N 1
ATOM 715 C CA . ASP A 1 91 ? -9.143 6.686 2.915 1.00 72.00 91 ASP A CA 1
ATOM 716 C C . ASP A 1 91 ? -8.145 5.887 2.063 1.00 72.00 91 ASP A C 1
ATOM 718 O O . ASP A 1 91 ? -7.152 6.457 1.612 1.00 72.00 91 ASP A O 1
ATOM 722 N N . ILE A 1 92 ? -8.378 4.582 1.877 1.00 68.19 92 ILE A N 1
ATOM 723 C CA . ILE A 1 92 ? -7.529 3.696 1.059 1.00 68.19 92 ILE A CA 1
ATOM 724 C C . ILE A 1 92 ? -7.784 3.902 -0.438 1.00 68.19 92 ILE A C 1
ATOM 726 O O . ILE A 1 92 ? -6.866 3.755 -1.240 1.00 68.19 92 ILE A O 1
ATOM 730 N N . ARG A 1 93 ? -9.023 4.237 -0.816 1.00 66.81 93 ARG A N 1
ATOM 731 C CA . ARG A 1 93 ? -9.433 4.413 -2.216 1.00 66.81 93 ARG A CA 1
ATOM 732 C C . ARG A 1 93 ? -8.876 5.695 -2.867 1.00 66.81 93 ARG A C 1
ATOM 734 O O . ARG A 1 93 ? -8.936 5.798 -4.089 1.00 66.81 93 ARG A O 1
ATOM 741 N N . LYS A 1 94 ? -8.366 6.651 -2.082 1.00 57.09 94 LYS A N 1
ATOM 742 C CA . LYS A 1 94 ? -7.743 7.903 -2.559 1.00 57.09 94 LYS A CA 1
ATOM 743 C C . LYS A 1 94 ? -6.298 7.705 -3.033 1.00 57.09 94 LYS A C 1
ATOM 745 O O . LYS A 1 94 ? -5.994 8.138 -4.160 1.00 57.09 94 LYS A O 1
#

pLDDT: mean 70.5, std 10.33, range [36.62, 84.06]

Sequence (94 aa):
MNKSLLRHAGSKRWIAQKFDGTGVGRFPYTVGHTLTPSNKIVVVYSVRSYGNKVGGITNRLWKKLRRIAAASSDEEPQHNVVREARSLIQDIRK

Secondary structure (DSSP, 8-state):
---------SSSPEEEEEE-HHHHHH-HHHHHHH--TTSEEEEEEPPP-SS-STTSHHHHHHHHHHHHHHHTTSSTTHHHHHHHHHHHHHHHH-

Radius of gyration: 19.92 Å; chains: 1; bounding box: 39×40×48 Å